Protein AF-A0A921ZQH9-F1 (afdb_monomer_lite)

Secondary structure (DSSP, 8-state):
-----TT----SS-EEEEEEEE-TTSPEEEEEEEEETTEEEEE-TTS---

pLDDT: mean 76.31, std 14.96, range [46.22, 93.31]

InterPro domains:
  IPR000618 Insect cuticle protein [PF00379] (10-49)
  IPR000618 Insect cuticle protein [PS51155] (1-50)
  IPR031311 Chitin-binding type R&R consensus [PS00233] (17-42)
  IPR050468 Larval/pupal cuticle protein [PTHR10380] (8-49)

Sequence (50 aa):
SGSVDPSVRGSGTRVRGFYEYIGPDGVKYRVDYTADENGFRPVGAHIPQK

Organism: Manduca sexta (NCBI:txid7130)

Structure (mmCIF, N/CA/C/O backbone):
data_AF-A0A921ZQH9-F1
#
_entry.id   AF-A0A921ZQH9-F1
#
loop_
_atom_site.group_PDB
_atom_site.id
_atom_site.type_symbol
_atom_site.label_atom_id
_atom_site.label_alt_id
_atom_site.label_comp_id
_atom_site.label_asym_id
_atom_site.label_entity_id
_atom_site.label_seq_id
_atom_site.pdbx_PDB_ins_code
_atom_site.Cartn_x
_atom_site.Cartn_y
_atom_site.Cartn_z
_atom_site.occupancy
_atom_site.B_iso_or_equiv
_atom_site.auth_seq_id
_atom_site.auth_comp_id
_atom_site.auth_asym_id
_atom_site.auth_atom_id
_atom_site.pdbx_PDB_model_num
ATOM 1 N N . SER A 1 1 ? 4.625 -8.037 10.173 1.00 46.22 1 SER A N 1
ATOM 2 C CA . SER A 1 1 ? 4.705 -9.284 9.390 1.00 46.22 1 SER A CA 1
ATOM 3 C C . SER A 1 1 ? 4.126 -9.008 8.016 1.00 46.22 1 SER A C 1
ATOM 5 O O . SER A 1 1 ? 2.930 -8.802 7.898 1.00 46.22 1 SER A O 1
ATOM 7 N N . GLY A 1 2 ? 4.981 -8.901 7.002 1.00 46.59 2 GLY A N 1
ATOM 8 C CA . GLY A 1 2 ? 4.576 -8.831 5.601 1.00 46.59 2 GLY A CA 1
ATOM 9 C C . GLY A 1 2 ? 5.282 -9.972 4.890 1.00 46.59 2 GLY A C 1
ATOM 10 O O . GLY A 1 2 ? 6.509 -10.028 4.908 1.00 46.59 2 GLY A O 1
ATOM 11 N N . SER A 1 3 ? 4.522 -10.919 4.358 1.00 60.06 3 SER A N 1
ATOM 12 C CA . SER A 1 3 ? 5.082 -12.026 3.592 1.00 60.06 3 SER A CA 1
ATOM 13 C C . SER A 1 3 ? 5.213 -11.559 2.152 1.00 60.06 3 SER A C 1
ATOM 15 O O . SER A 1 3 ? 4.240 -11.570 1.405 1.00 60.06 3 SER A O 1
ATOM 17 N N . VAL A 1 4 ? 6.406 -11.104 1.771 1.00 56.84 4 VAL A N 1
ATOM 18 C CA . VAL A 1 4 ? 6.745 -11.008 0.351 1.00 56.84 4 VAL A CA 1
ATOM 19 C C . VAL A 1 4 ? 6.903 -12.440 -0.144 1.00 56.84 4 VAL A C 1
ATOM 21 O O . VAL A 1 4 ? 7.797 -13.158 0.293 1.00 56.84 4 VAL A O 1
ATOM 24 N N . ASP A 1 5 ? 5.975 -12.898 -0.976 1.00 54.28 5 ASP A N 1
ATOM 25 C CA . ASP A 1 5 ? 6.132 -14.171 -1.666 1.00 54.28 5 ASP A CA 1
ATOM 26 C C . ASP A 1 5 ? 7.368 -14.071 -2.586 1.00 54.28 5 ASP A C 1
ATOM 28 O O . ASP A 1 5 ? 7.400 -13.218 -3.476 1.00 54.28 5 ASP A O 1
ATOM 32 N N . PRO A 1 6 ? 8.419 -14.886 -2.384 1.00 48.47 6 PRO A N 1
ATOM 33 C CA . PRO A 1 6 ? 9.641 -14.817 -3.180 1.00 48.47 6 PRO A CA 1
ATOM 34 C 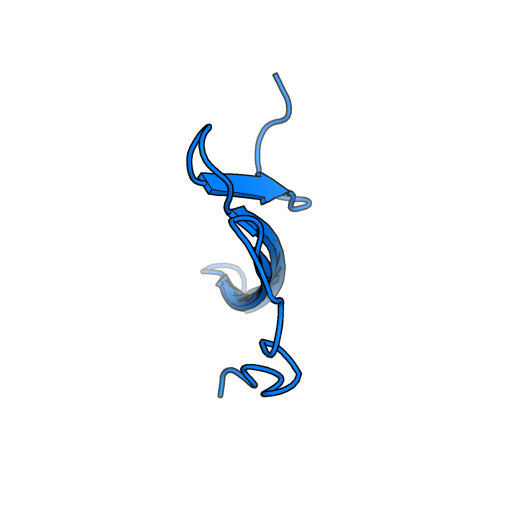C . PRO A 1 6 ? 9.471 -15.394 -4.596 1.00 48.47 6 PRO A C 1
ATOM 36 O O . PRO A 1 6 ? 10.448 -15.452 -5.345 1.00 48.47 6 PRO A O 1
ATOM 39 N N . SER A 1 7 ? 8.250 -15.758 -5.018 1.00 48.59 7 SER A N 1
ATOM 40 C CA . SER A 1 7 ? 7.956 -16.101 -6.416 1.00 48.59 7 SER A CA 1
ATOM 41 C C . SER A 1 7 ? 7.952 -14.876 -7.338 1.00 48.59 7 SER A C 1
ATOM 43 O O . SER A 1 7 ? 7.649 -15.008 -8.525 1.00 48.59 7 SER A O 1
ATOM 45 N N . VAL A 1 8 ? 8.401 -13.704 -6.856 1.00 56.91 8 VAL A N 1
ATOM 46 C CA . VAL A 1 8 ? 8.939 -12.598 -7.673 1.00 56.91 8 VAL A CA 1
ATOM 47 C C . VAL A 1 8 ? 10.244 -13.038 -8.358 1.00 56.91 8 VAL A C 1
ATOM 49 O O . VAL A 1 8 ? 11.316 -12.462 -8.215 1.00 56.91 8 VAL A O 1
ATOM 52 N N . ARG A 1 9 ? 10.147 -14.094 -9.158 1.00 54.22 9 ARG A N 1
ATOM 53 C CA . ARG A 1 9 ? 11.028 -14.377 -10.285 1.00 54.22 9 ARG A CA 1
ATOM 54 C C . ARG A 1 9 ? 10.250 -14.092 -11.566 1.00 54.22 9 ARG A C 1
ATOM 56 O O . ARG A 1 9 ? 10.196 -14.905 -12.481 1.00 54.22 9 ARG A O 1
ATOM 63 N N . GLY A 1 10 ? 9.601 -12.930 -11.604 1.00 51.09 10 GLY A N 1
ATOM 64 C CA . GLY A 1 10 ? 9.001 -12.398 -12.816 1.00 51.09 10 GLY A CA 1
ATOM 65 C C . GLY A 1 10 ? 10.110 -11.867 -13.710 1.00 51.09 10 GLY A C 1
ATOM 66 O O . GLY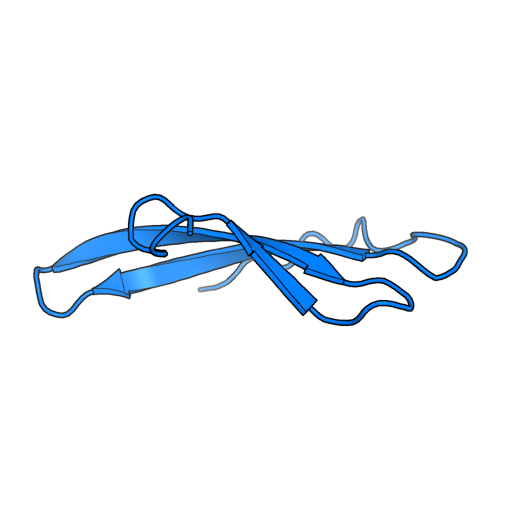 A 1 10 ? 10.571 -10.745 -13.526 1.00 51.09 10 GLY A O 1
ATOM 67 N N . SER A 1 11 ? 10.564 -12.690 -14.652 1.00 53.81 11 SER A N 1
ATOM 68 C CA . SER A 1 11 ? 11.290 -12.193 -15.820 1.00 53.81 11 SER A CA 1
ATOM 69 C C . SER A 1 11 ? 10.474 -11.069 -16.463 1.00 53.81 11 SER A C 1
ATOM 71 O O . SER A 1 11 ? 9.334 -11.298 -16.854 1.00 53.81 11 SER A O 1
ATOM 73 N N . GLY A 1 12 ? 11.064 -9.879 -16.575 1.00 59.88 12 GLY A N 1
ATOM 74 C CA . GLY A 1 12 ? 10.549 -8.790 -17.402 1.00 59.88 12 GLY A CA 1
ATOM 75 C C . GLY A 1 12 ? 9.439 -7.953 -16.765 1.00 59.88 12 GLY A C 1
ATOM 76 O O . GLY A 1 12 ? 8.275 -8.337 -16.749 1.00 59.88 12 GLY A O 1
ATOM 77 N N . THR A 1 13 ? 9.821 -6.753 -16.325 1.00 65.62 13 THR A N 1
ATOM 78 C CA . THR A 1 13 ? 9.053 -5.497 -16.436 1.00 65.62 13 THR A CA 1
ATOM 79 C C . THR A 1 13 ? 7.717 -5.362 -15.690 1.00 65.62 13 THR A C 1
ATOM 81 O O . THR A 1 13 ? 7.247 -4.242 -15.519 1.00 65.62 13 THR A O 1
ATOM 84 N N . ARG A 1 14 ? 7.113 -6.439 -15.176 1.00 79.56 14 ARG A N 1
ATOM 85 C CA . ARG A 1 14 ? 5.826 -6.393 -14.472 1.00 79.56 14 ARG A CA 1
ATOM 86 C C . ARG A 1 14 ? 5.820 -7.283 -13.233 1.00 79.56 14 ARG A C 1
ATOM 88 O O . ARG A 1 14 ? 5.889 -8.506 -13.319 1.00 79.56 14 ARG A O 1
ATOM 95 N N . VAL A 1 15 ? 5.680 -6.652 -12.073 1.00 84.31 15 VAL A N 1
ATOM 96 C CA . VAL A 1 15 ? 5.618 -7.283 -10.752 1.00 84.31 15 VAL A CA 1
ATOM 97 C C . VAL A 1 15 ? 4.198 -7.174 -10.213 1.00 84.31 15 VAL A C 1
ATOM 99 O O . VAL A 1 15 ? 3.548 -6.135 -10.322 1.00 84.31 15 VAL A O 1
ATOM 102 N N . ARG A 1 16 ? 3.702 -8.258 -9.618 1.00 85.88 16 ARG A N 1
ATOM 103 C CA . ARG A 1 16 ? 2.426 -8.279 -8.901 1.00 85.88 16 ARG A CA 1
ATOM 104 C C . ARG A 1 16 ? 2.677 -8.768 -7.491 1.00 85.88 16 ARG A C 1
ATOM 106 O O . ARG A 1 16 ? 3.459 -9.694 -7.296 1.00 85.88 16 ARG A O 1
ATOM 113 N N . GLY A 1 17 ? 1.998 -8.167 -6.533 1.00 87.25 17 GLY A N 1
ATOM 114 C CA . GLY A 1 17 ? 2.102 -8.565 -5.142 1.00 87.25 17 GLY A CA 1
ATOM 115 C C . GLY A 1 17 ? 0.973 -7.976 -4.328 1.00 87.25 17 GLY A C 1
ATOM 116 O O . GLY A 1 17 ? 0.048 -7.363 -4.862 1.00 87.25 17 GLY A O 1
ATOM 117 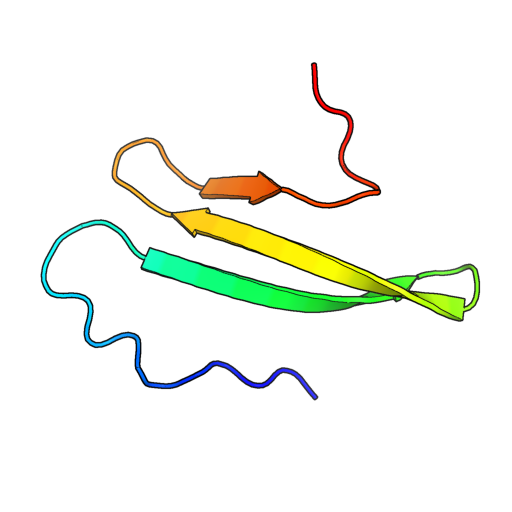N N . PHE A 1 18 ? 1.062 -8.171 -3.023 1.00 86.94 18 PHE A N 1
ATOM 118 C CA . PHE A 1 18 ? 0.159 -7.545 -2.080 1.00 86.94 18 PHE A CA 1
ATOM 119 C C . PHE A 1 18 ? 0.911 -7.173 -0.808 1.00 86.94 18 PHE A C 1
ATOM 121 O O . PHE A 1 18 ? 1.974 -7.723 -0.513 1.00 86.94 18 PHE A O 1
ATOM 128 N N . TYR A 1 19 ? 0.360 -6.227 -0.061 1.00 85.12 19 TYR A N 1
ATOM 129 C CA . TYR A 1 19 ? 0.746 -5.984 1.321 1.00 85.12 19 TYR A CA 1
ATOM 130 C C . TYR A 1 19 ? -0.502 -5.864 2.190 1.00 85.12 19 TYR A C 1
ATOM 132 O O . TYR A 1 19 ? -1.590 -5.539 1.710 1.00 85.12 19 TYR A O 1
ATOM 140 N N . GLU A 1 20 ? -0.338 -6.150 3.476 1.00 88.81 20 GLU A N 1
ATOM 141 C CA . GLU A 1 20 ? -1.403 -6.072 4.467 1.00 88.81 20 GLU A CA 1
ATOM 142 C C . GLU A 1 20 ? -0.986 -5.139 5.603 1.00 88.81 20 GLU A C 1
ATOM 144 O O . GLU A 1 20 ? 0.174 -5.137 6.021 1.00 88.81 20 GLU A O 1
ATOM 149 N N . TYR A 1 21 ? -1.930 -4.355 6.119 1.00 86.12 21 TYR A N 1
ATOM 150 C CA . TYR A 1 21 ? -1.717 -3.490 7.277 1.00 86.12 21 TYR A CA 1
ATOM 151 C C . TYR A 1 21 ? -2.985 -3.388 8.130 1.00 86.12 21 TYR A C 1
ATOM 153 O O . TYR A 1 21 ? -4.087 -3.654 7.655 1.00 86.12 21 TYR A O 1
ATOM 161 N N . ILE A 1 22 ? -2.828 -3.031 9.406 1.00 91.38 22 ILE A N 1
ATOM 162 C CA . ILE A 1 22 ? -3.953 -2.767 10.310 1.00 91.38 22 ILE A CA 1
ATOM 163 C C . ILE A 1 22 ? -4.269 -1.274 10.248 1.00 91.38 22 ILE A C 1
ATOM 165 O O . ILE A 1 22 ? -3.378 -0.449 10.458 1.00 91.38 22 ILE A O 1
ATOM 169 N N . GLY A 1 23 ? -5.510 -0.936 9.913 1.00 87.81 23 GLY A N 1
ATOM 170 C CA . GLY A 1 23 ? -5.986 0.440 9.872 1.00 87.81 23 GLY A CA 1
ATOM 171 C C . GLY A 1 23 ? -6.210 1.031 11.269 1.00 87.81 23 GLY A C 1
ATOM 172 O O . GLY A 1 23 ? -6.192 0.309 12.269 1.00 87.81 23 GLY A O 1
ATOM 173 N N . PRO A 1 24 ? -6.431 2.351 11.359 1.00 86.06 24 PRO A N 1
ATOM 174 C CA . PRO A 1 24 ? -6.702 3.035 12.629 1.00 86.06 24 PRO A CA 1
ATOM 175 C C . PRO A 1 24 ? -8.001 2.569 13.315 1.00 86.06 24 PRO A C 1
ATOM 177 O O . PRO A 1 24 ? -8.171 2.744 14.515 1.00 86.06 24 PRO A O 1
ATOM 180 N N . ASP A 1 25 ? -8.899 1.951 12.557 1.00 91.75 25 ASP A N 1
ATOM 181 C CA . ASP A 1 25 ? -10.131 1.275 12.966 1.00 91.75 25 ASP A CA 1
ATOM 182 C C . ASP A 1 25 ? -9.910 -0.171 13.457 1.00 91.75 25 ASP A C 1
ATOM 184 O O . ASP A 1 25 ? -10.859 -0.854 13.833 1.00 91.75 25 ASP A O 1
ATOM 188 N N . GLY A 1 26 ? -8.665 -0.661 13.454 1.00 93.31 26 GLY A N 1
ATOM 189 C CA . GLY A 1 26 ? -8.314 -2.020 13.877 1.00 93.31 26 GLY A CA 1
ATOM 190 C C . GLY A 1 26 ? -8.599 -3.102 12.831 1.00 93.31 26 GLY A C 1
ATOM 191 O O . GLY A 1 26 ? -8.355 -4.283 13.084 1.00 93.31 26 GLY A O 1
ATOM 192 N N . VAL A 1 27 ? -9.079 -2.727 11.644 1.00 91.50 27 VAL A N 1
ATOM 193 C CA . VAL A 1 27 ? -9.386 -3.658 10.554 1.00 91.50 27 VAL A CA 1
ATOM 194 C C . VAL A 1 27 ? -8.123 -3.962 9.752 1.00 91.50 27 VAL A C 1
ATOM 196 O O . VAL A 1 27 ? -7.308 -3.080 9.482 1.00 91.50 27 VAL A O 1
ATOM 199 N N . LYS A 1 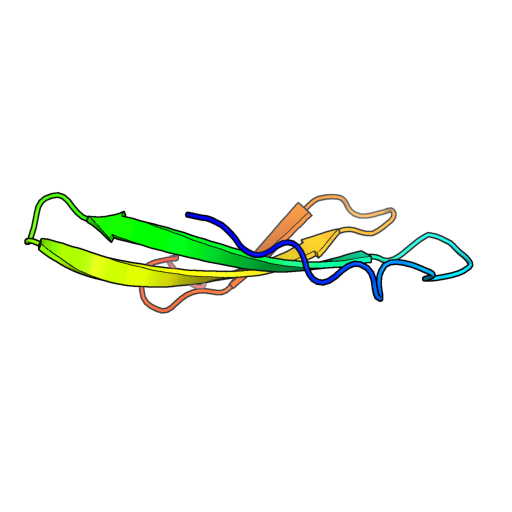28 ? -7.944 -5.226 9.350 1.00 88.88 28 LYS A N 1
ATOM 200 C CA . LYS A 1 28 ? -6.867 -5.603 8.432 1.00 88.88 28 LYS A CA 1
ATOM 201 C C . LYS A 1 28 ? -7.260 -5.256 7.000 1.00 88.88 28 LYS A C 1
ATOM 203 O O . LYS A 1 28 ? -8.220 -5.806 6.465 1.00 88.88 28 LYS A O 1
ATOM 208 N N . TYR A 1 29 ? -6.457 -4.414 6.369 1.00 86.56 29 TYR A N 1
ATOM 209 C CA . TYR A 1 29 ? -6.579 -4.067 4.965 1.00 86.56 29 TYR A CA 1
ATOM 210 C C . TYR A 1 29 ? -5.522 -4.782 4.147 1.00 86.56 29 TYR A C 1
ATOM 212 O O . TYR A 1 29 ? -4.352 -4.832 4.526 1.00 86.56 29 TYR A O 1
ATOM 220 N N . ARG A 1 30 ? -5.947 -5.289 2.993 1.00 87.75 30 ARG A N 1
ATOM 221 C CA . ARG A 1 30 ? -5.077 -5.812 1.948 1.00 87.75 30 ARG A CA 1
ATOM 222 C C . ARG A 1 30 ? -5.062 -4.837 0.779 1.00 87.75 30 ARG A C 1
ATOM 224 O O . ARG A 1 30 ? -6.113 -4.338 0.375 1.00 87.75 30 ARG A O 1
ATOM 231 N N . VAL A 1 31 ? -3.871 -4.596 0.248 1.00 87.44 31 VAL A N 1
ATOM 232 C CA . VAL A 1 31 ? -3.655 -3.854 -0.993 1.00 87.44 31 VAL A CA 1
ATOM 233 C C . VAL A 1 31 ? -2.948 -4.769 -1.964 1.00 87.44 31 VAL A C 1
ATOM 235 O O . VAL A 1 31 ? -1.802 -5.157 -1.741 1.00 87.44 31 VAL A O 1
ATOM 238 N N . ASP A 1 32 ? -3.635 -5.098 -3.044 1.00 88.94 32 ASP A N 1
ATOM 239 C CA . ASP A 1 32 ? -3.059 -5.764 -4.197 1.00 88.94 32 ASP A CA 1
ATOM 240 C C . ASP A 1 32 ? -2.442 -4.707 -5.109 1.00 88.94 32 ASP A C 1
ATOM 242 O O . ASP A 1 32 ? -2.996 -3.625 -5.289 1.00 88.94 32 ASP A O 1
ATOM 246 N N . TYR A 1 33 ? -1.288 -4.991 -5.701 1.00 86.19 33 TYR A N 1
ATOM 247 C CA . TYR A 1 33 ? -0.639 -4.046 -6.597 1.00 86.19 33 TYR A CA 1
ATOM 248 C C . TYR A 1 33 ? -0.090 -4.710 -7.848 1.00 86.19 33 TYR A C 1
ATOM 250 O O . TYR A 1 33 ? 0.324 -5.872 -7.857 1.00 86.19 33 TYR A O 1
ATOM 258 N N . THR A 1 34 ? -0.072 -3.922 -8.920 1.00 89.56 34 THR A N 1
ATOM 259 C CA . THR A 1 34 ? 0.702 -4.200 -10.129 1.00 89.56 34 THR A CA 1
ATOM 260 C C . THR A 1 34 ? 1.687 -3.057 -10.328 1.00 89.56 34 THR A C 1
ATOM 262 O O . THR A 1 34 ? 1.283 -1.897 -10.369 1.00 89.56 34 THR A O 1
ATOM 265 N N . ALA A 1 35 ? 2.971 -3.384 -10.416 1.00 85.62 35 ALA A N 1
ATOM 266 C CA . ALA A 1 35 ? 4.032 -2.459 -10.780 1.00 85.62 35 ALA A CA 1
ATOM 267 C C . ALA A 1 35 ? 4.544 -2.844 -12.168 1.00 85.62 35 ALA A C 1
ATOM 269 O O . ALA A 1 35 ? 4.994 -3.972 -12.362 1.00 85.62 35 ALA A O 1
ATOM 270 N N . ASP A 1 36 ? 4.432 -1.934 -13.128 1.00 84.38 36 ASP A N 1
ATOM 271 C CA . ASP A 1 36 ? 4.912 -2.115 -14.499 1.00 84.38 36 ASP A CA 1
ATOM 272 C C . ASP A 1 36 ? 5.544 -0.818 -15.038 1.00 84.38 36 ASP A C 1
ATOM 274 O O . ASP A 1 36 ? 5.721 0.135 -14.279 1.00 84.38 36 ASP A O 1
ATOM 278 N N . GLU A 1 37 ? 5.896 -0.750 -16.325 1.00 83.12 37 GLU A N 1
ATOM 279 C CA . GLU A 1 37 ? 6.431 0.472 -16.967 1.00 83.12 37 GLU A CA 1
ATOM 280 C C . GLU A 1 37 ? 5.548 1.707 -16.771 1.00 83.12 37 GLU A C 1
ATOM 282 O O . GLU A 1 37 ? 6.038 2.833 -16.770 1.00 83.12 37 GLU A O 1
ATOM 287 N N . ASN A 1 38 ? 4.248 1.510 -16.563 1.00 84.00 38 ASN A N 1
ATOM 288 C CA . ASN A 1 38 ? 3.303 2.588 -16.301 1.00 84.00 38 ASN A CA 1
ATOM 289 C C . ASN A 1 38 ? 3.227 2.982 -14.812 1.00 84.00 38 ASN A C 1
ATOM 291 O O . ASN A 1 38 ? 2.332 3.734 -14.421 1.00 84.00 38 ASN A O 1
ATOM 295 N N . GLY A 1 39 ? 4.127 2.464 -13.974 1.00 84.19 39 GLY A N 1
ATOM 296 C CA . GLY A 1 39 ? 4.218 2.763 -12.550 1.00 84.19 39 GLY A CA 1
ATOM 297 C C . GLY A 1 39 ? 3.428 1.806 -11.656 1.00 84.19 39 GLY A C 1
ATOM 298 O O . GLY A 1 39 ? 3.134 0.663 -12.010 1.00 84.19 39 GLY A O 1
ATOM 299 N N . PHE A 1 40 ? 3.124 2.278 -10.447 1.00 88.62 40 PHE A N 1
ATOM 300 C CA . PHE A 1 40 ? 2.466 1.505 -9.397 1.00 88.62 40 PHE A CA 1
ATOM 301 C C . PHE A 1 40 ? 0.950 1.716 -9.419 1.00 88.62 40 PHE A C 1
ATOM 303 O O . PHE A 1 40 ? 0.465 2.840 -9.296 1.00 88.62 40 PHE A O 1
ATOM 310 N N . ARG A 1 41 ? 0.199 0.622 -9.547 1.00 87.94 41 ARG A N 1
ATOM 311 C CA . ARG A 1 41 ? -1.266 0.611 -9.629 1.00 87.94 41 ARG A CA 1
ATOM 312 C C . ARG A 1 41 ? -1.836 -0.239 -8.490 1.00 87.94 41 ARG A C 1
ATOM 314 O O . ARG A 1 41 ? -1.887 -1.467 -8.629 1.00 87.94 41 ARG A O 1
ATOM 321 N N . PRO A 1 42 ? -2.214 0.379 -7.358 1.00 87.56 42 PRO A N 1
ATOM 322 C CA . PRO A 1 42 ? -2.789 -0.336 -6.232 1.00 87.56 42 PRO A CA 1
ATOM 323 C C . PRO A 1 42 ? -4.298 -0.533 -6.397 1.00 87.56 42 PRO A C 1
ATOM 325 O O . PRO A 1 42 ? -5.007 0.308 -6.949 1.00 87.56 42 PRO A O 1
ATOM 328 N N . VAL A 1 43 ? -4.789 -1.646 -5.870 1.00 85.25 43 VAL A N 1
ATOM 329 C CA . VAL A 1 43 ? -6.194 -2.034 -5.813 1.00 85.25 43 VAL A CA 1
ATOM 330 C C . VAL A 1 43 ? -6.482 -2.510 -4.394 1.00 85.25 43 VAL A C 1
ATOM 332 O O . VAL A 1 43 ? -5.767 -3.342 -3.841 1.00 85.25 43 VAL A O 1
ATOM 335 N N . GLY A 1 44 ? -7.538 -1.983 -3.790 1.00 84.38 44 GLY A N 1
ATOM 336 C CA . GLY A 1 44 ? -7.954 -2.366 -2.449 1.00 84.38 44 GLY A CA 1
ATOM 337 C C . GLY A 1 44 ? -9.322 -1.791 -2.126 1.00 84.38 44 GLY A C 1
ATOM 338 O O . GLY A 1 44 ? -9.711 -0.770 -2.686 1.00 84.38 44 GLY A O 1
ATOM 339 N N . ALA A 1 45 ? -10.044 -2.434 -1.207 1.00 75.75 45 ALA A N 1
ATOM 340 C CA . ALA A 1 45 ? -11.401 -2.030 -0.825 1.00 75.75 45 ALA A CA 1
ATOM 341 C C . ALA A 1 45 ? -11.490 -0.592 -0.270 1.00 75.75 45 ALA A C 1
ATOM 343 O O . ALA A 1 45 ? -12.555 0.011 -0.306 1.00 75.75 45 ALA A O 1
ATOM 344 N N . HIS A 1 46 ? -10.377 -0.043 0.229 1.00 73.44 46 HIS A N 1
ATOM 345 C CA . HIS A 1 46 ? -10.283 1.322 0.758 1.00 73.44 46 HIS A CA 1
ATOM 346 C C . HIS A 1 46 ? -9.688 2.332 -0.239 1.00 73.44 46 HIS A C 1
ATOM 348 O O . HIS A 1 46 ? -9.474 3.488 0.119 1.00 73.44 46 HIS A O 1
ATOM 354 N N . ILE A 1 47 ? -9.363 1.910 -1.464 1.00 76.50 47 ILE A N 1
ATOM 355 C CA . ILE A 1 47 ? -8.787 2.790 -2.481 1.00 76.50 47 ILE A CA 1
ATOM 356 C C . ILE A 1 47 ? -9.934 3.279 -3.366 1.00 76.50 47 ILE A C 1
ATOM 358 O O . ILE A 1 47 ? -10.602 2.447 -3.984 1.00 76.50 47 ILE A O 1
ATOM 362 N 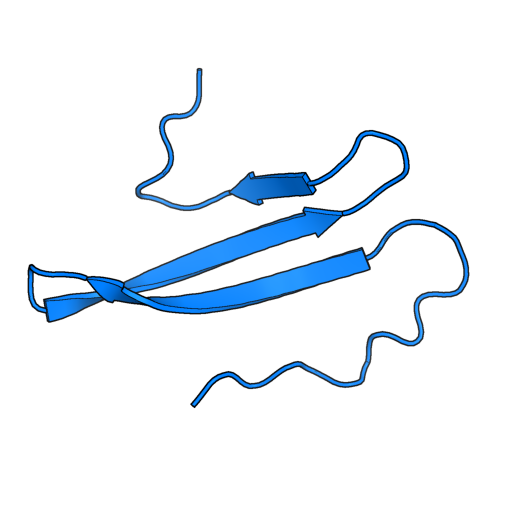N . PRO A 1 48 ? -10.188 4.598 -3.446 1.00 69.50 48 PRO A N 1
ATOM 363 C CA . PRO A 1 48 ? -11.247 5.122 -4.294 1.00 69.50 48 PRO A CA 1
ATOM 364 C C . PRO A 1 48 ? -10.961 4.755 -5.753 1.00 69.50 48 PRO A C 1
ATOM 366 O O . PRO A 1 48 ? -9.959 5.181 -6.330 1.00 69.50 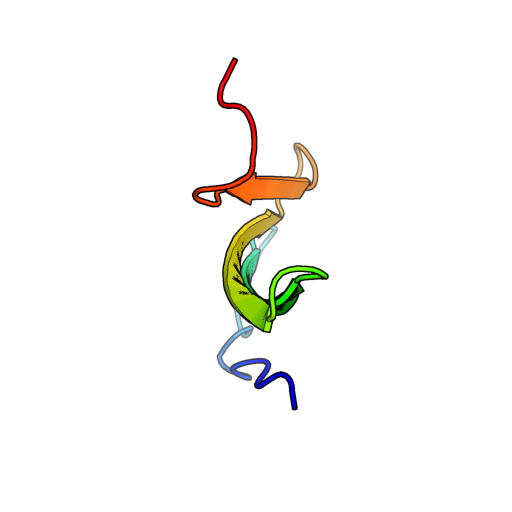48 PRO A O 1
ATOM 369 N N . GLN A 1 49 ? -11.840 3.945 -6.342 1.00 64.25 49 GLN A N 1
ATOM 370 C CA . GLN A 1 49 ? -11.820 3.689 -7.776 1.00 64.25 49 GLN A CA 1
ATOM 371 C C . GLN A 1 49 ? -12.507 4.876 -8.440 1.00 64.25 49 GLN A C 1
ATOM 373 O O . GLN A 1 49 ? -13.694 5.113 -8.214 1.00 64.25 49 GLN A O 1
ATOM 378 N N . LYS A 1 50 ? -11.725 5.679 -9.156 1.00 57.16 50 LYS A N 1
ATOM 379 C CA . LYS A 1 50 ? -12.253 6.783 -9.950 1.00 57.16 50 LYS A CA 1
ATOM 380 C C . LYS A 1 50 ? -12.867 6.266 -11.246 1.00 57.16 50 LYS A C 1
ATOM 382 O O . LYS A 1 50 ? -12.312 5.283 -11.785 1.00 57.16 50 LYS A O 1
#

Foldseek 3Di:
DWDPPPVPPDDDFKDWDKGWDQDPVRDIWIWTWIAGPVGIDIDTPPDDDD

Radius of gyration: 12.56 Å; chains: 1; bounding box: 24×23×31 Å